Protein AF-A0A7S0IP74-F1 (afdb_monomer_lite)

Radius of gyration: 20.97 Å; chains: 1; bounding box: 42×40×70 Å

pLDDT: mean 81.97, std 16.57, range [35.12, 96.69]

Foldseek 3Di:
DDDPPFDFDADPVRDTPDTDPVLVVLVVVLVVLCCVLQPALVVLVVQLVCCCVPPNCPDPSNVVSVVSSVVRVVVNVVLVVQLCVFLVVLVVVLVVLVVVCVVVVDDDNSVSSVSSVVSSVRSVVSVVVVVD

Secondary structure (DSSP, 8-state):
--------EE-TTS-EE-S-HHHHHHHHHHHHHHHHHT--SHHHHHHHHHHHHHH-TTSHHHHHHHHHHHHHHHHHHHHHHHHHHHHHHHHHHHHHHHHHHHHHS---GGGGHHHHHHHHHHHHHHHHHH--

Organism: NCBI:txid127549

Sequence (132 aa):
MGNATSQKVVLGDGTIVGDSAEGAQAFGQAISRMHRIFRDCDGEFRRVSDAVNSHGRKSEQFAAAAEQLHACQRRREKQMAFIETRCGPAQGAFRICIEGIHENGAGDERQCLPVLHTFLDCAERALDADVG

Structure (mmCIF, N/CA/C/O backbone):
data_AF-A0A7S0IP74-F1
#
_entry.id   AF-A0A7S0IP74-F1
#
loop_
_atom_site.group_PDB
_atom_site.id
_atom_site.type_symbol
_atom_site.label_atom_id
_atom_site.label_alt_id
_atom_site.label_comp_id
_atom_site.label_asym_id
_atom_site.label_entity_id
_atom_site.label_seq_id
_atom_site.pdbx_PDB_ins_code
_atom_site.Cartn_x
_atom_site.Cartn_y
_atom_site.Cartn_z
_atom_site.occupancy
_atom_site.B_iso_or_equiv
_atom_site.auth_seq_id
_atom_site.auth_comp_id
_atom_site.auth_asym_id
_atom_site.auth_atom_id
_atom_site.pdbx_PDB_model_num
ATOM 1 N N . MET A 1 1 ? -2.938 -8.797 -45.234 1.00 36.50 1 MET A N 1
ATOM 2 C CA . MET A 1 1 ? -2.173 -7.577 -44.902 1.00 36.50 1 MET A CA 1
ATOM 3 C C . MET A 1 1 ? -3.147 -6.602 -44.257 1.00 36.50 1 MET A C 1
ATOM 5 O O . MET A 1 1 ? -3.945 -6.009 -44.966 1.00 36.50 1 MET A O 1
ATOM 9 N N . GLY A 1 2 ? -3.201 -6.565 -42.924 1.00 35.12 2 GLY A N 1
ATOM 10 C CA . GLY A 1 2 ? -4.113 -5.691 -42.180 1.00 35.12 2 GLY A CA 1
ATOM 11 C C . GLY A 1 2 ? -3.405 -4.389 -41.833 1.00 35.12 2 GLY A C 1
ATOM 12 O O . GLY A 1 2 ? -2.398 -4.419 -41.135 1.00 35.12 2 GLY A O 1
ATOM 13 N N . ASN A 1 3 ? -3.904 -3.270 -42.353 1.00 40.78 3 ASN A N 1
ATOM 14 C CA . ASN A 1 3 ? -3.420 -1.937 -42.018 1.00 40.78 3 ASN A CA 1
ATOM 15 C C . ASN A 1 3 ? -4.194 -1.456 -40.781 1.00 40.78 3 ASN A C 1
ATOM 17 O O . ASN A 1 3 ? -5.342 -1.033 -40.900 1.00 40.78 3 ASN A O 1
ATOM 21 N N . ALA A 1 4 ? -3.608 -1.595 -39.591 1.00 39.94 4 ALA A N 1
ATOM 22 C CA . ALA A 1 4 ? -4.172 -1.035 -38.369 1.00 39.94 4 ALA A CA 1
ATOM 23 C C . ALA A 1 4 ? -3.791 0.449 -38.298 1.00 39.94 4 ALA A C 1
ATOM 25 O O . ALA A 1 4 ? -2.712 0.815 -37.838 1.00 39.94 4 ALA A O 1
ATOM 26 N N . THR A 1 5 ? -4.663 1.319 -38.803 1.00 45.03 5 THR A N 1
ATOM 27 C CA . THR A 1 5 ? -4.549 2.764 -38.587 1.00 45.03 5 THR A CA 1
ATOM 28 C C . THR A 1 5 ? -4.744 3.069 -37.103 1.00 45.03 5 THR A C 1
ATOM 30 O O . THR A 1 5 ? -5.865 3.020 -36.600 1.00 45.03 5 THR A O 1
ATOM 33 N N . SER A 1 6 ? -3.641 3.375 -36.416 1.00 48.34 6 SER A N 1
ATOM 34 C CA . SER A 1 6 ? -3.612 3.911 -35.051 1.00 48.34 6 SER A CA 1
ATOM 35 C C . SER A 1 6 ? -4.376 5.242 -35.023 1.00 48.34 6 SER A C 1
ATOM 37 O O . SER A 1 6 ? -3.937 6.229 -35.617 1.00 48.34 6 SER A O 1
ATOM 39 N N . GLN A 1 7 ? -5.561 5.270 -34.406 1.00 50.78 7 GLN A N 1
ATOM 40 C CA . GLN A 1 7 ? -6.307 6.510 -34.186 1.00 50.78 7 GLN A CA 1
ATOM 41 C C . GLN A 1 7 ? -5.783 7.193 -32.923 1.00 50.78 7 GLN A C 1
ATOM 43 O O . GLN A 1 7 ? -5.918 6.672 -31.817 1.00 50.78 7 GLN A O 1
ATOM 48 N N . LYS A 1 8 ? -5.187 8.375 -33.099 1.00 54.66 8 LYS A N 1
ATOM 49 C CA . LYS A 1 8 ? -4.739 9.238 -32.003 1.00 54.66 8 LYS A CA 1
ATOM 50 C C . LYS A 1 8 ? -5.949 9.814 -31.274 1.00 54.66 8 LYS A C 1
ATOM 52 O O . LYS A 1 8 ? -6.795 10.454 -31.897 1.00 54.66 8 LYS A O 1
ATOM 57 N N . VAL A 1 9 ? -6.012 9.616 -29.960 1.00 50.06 9 VAL A N 1
ATOM 58 C CA . VAL A 1 9 ? -7.011 10.260 -29.103 1.00 50.06 9 VAL A CA 1
ATOM 59 C C . VAL A 1 9 ? -6.469 11.626 -28.700 1.00 50.06 9 VAL A C 1
ATOM 61 O O . VAL A 1 9 ? -5.453 11.733 -28.012 1.00 50.06 9 VAL A O 1
ATOM 64 N N . VAL A 1 10 ? -7.143 12.673 -29.166 1.00 55.41 10 VAL A N 1
ATOM 65 C CA . VAL A 1 10 ? -6.834 14.063 -28.823 1.00 55.41 10 VAL A CA 1
ATOM 66 C C . VAL A 1 10 ? -7.880 14.527 -27.818 1.00 55.41 10 VAL A C 1
ATOM 68 O O . VAL A 1 10 ? -9.078 14.466 -28.101 1.00 55.41 10 VAL A O 1
ATOM 71 N N . LEU A 1 11 ? -7.436 14.937 -26.630 1.00 56.00 11 LEU A N 1
ATOM 72 C CA . LEU A 1 11 ? -8.323 15.511 -25.618 1.00 56.00 11 LEU A CA 1
ATOM 73 C C . LEU A 1 11 ? -8.754 16.927 -26.030 1.00 56.00 11 LEU A C 1
ATOM 75 O O . LEU A 1 11 ? -8.147 17.5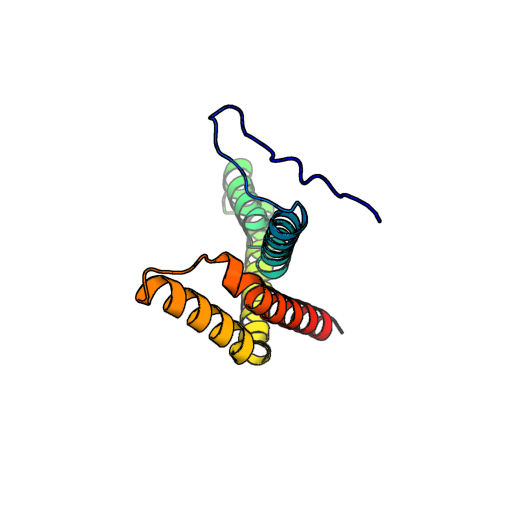50 -26.900 1.00 56.00 11 LEU A O 1
ATOM 79 N N . GLY A 1 12 ? -9.812 17.450 -25.406 1.00 46.00 12 GLY A N 1
ATOM 80 C CA . GLY A 1 12 ? -10.397 18.754 -25.757 1.00 46.00 12 GLY A CA 1
ATOM 81 C C . GLY A 1 12 ? -9.464 19.964 -25.590 1.00 46.00 12 GLY A C 1
ATOM 82 O O . GLY A 1 12 ? -9.788 21.040 -26.079 1.00 46.00 12 GLY A O 1
ATOM 83 N N . ASP A 1 13 ? -8.315 19.793 -24.937 1.00 66.44 13 ASP A N 1
ATOM 84 C CA . ASP A 1 13 ? -7.260 20.798 -24.761 1.00 66.44 13 ASP A CA 1
ATOM 85 C C . ASP A 1 13 ? -6.122 20.681 -25.797 1.00 66.44 13 ASP A C 1
ATOM 87 O O . ASP A 1 13 ? -5.158 21.443 -25.752 1.00 66.44 13 ASP A O 1
ATOM 91 N N . GLY A 1 14 ? -6.226 19.741 -26.742 1.00 45.38 14 GLY A N 1
ATOM 92 C CA . GLY A 1 14 ? -5.205 19.483 -27.757 1.00 45.38 14 GLY A CA 1
ATOM 93 C C . GLY A 1 14 ? -4.093 18.533 -27.309 1.00 45.38 14 GLY A C 1
ATOM 94 O O . GLY A 1 14 ? -3.186 18.257 -28.098 1.00 45.38 14 GLY A O 1
ATOM 95 N N . THR A 1 15 ? -4.159 17.987 -26.090 1.00 57.94 15 THR A N 1
ATOM 96 C CA . THR A 1 15 ? -3.199 16.987 -25.617 1.00 57.94 15 THR A CA 1
ATOM 97 C C . THR A 1 15 ? -3.341 15.704 -26.433 1.00 57.94 15 THR A C 1
ATOM 99 O O . THR A 1 15 ? -4.392 15.055 -26.441 1.00 57.94 15 THR A O 1
ATOM 102 N N . ILE A 1 16 ? -2.263 15.319 -27.121 1.00 52.72 16 ILE A N 1
ATOM 103 C CA . ILE A 1 16 ? -2.169 14.036 -27.819 1.00 52.72 16 ILE A CA 1
ATOM 104 C C . ILE A 1 16 ? -1.812 12.977 -26.776 1.00 52.72 16 ILE A C 1
ATOM 106 O O . ILE A 1 16 ? -0.660 12.877 -26.348 1.00 52.72 16 ILE A O 1
ATOM 110 N N . VAL A 1 17 ? -2.788 12.165 -26.372 1.00 54.62 17 VAL A N 1
ATOM 111 C CA . VAL A 1 17 ? -2.511 10.966 -25.577 1.00 54.62 17 VAL A CA 1
ATOM 112 C C . VAL A 1 17 ? -1.975 9.932 -26.565 1.00 54.62 17 VAL A C 1
ATOM 114 O O . VAL A 1 17 ? -2.715 9.426 -27.404 1.00 54.62 17 VAL A O 1
ATOM 117 N N . GLY A 1 18 ? -0.651 9.758 -26.551 1.00 48.44 18 GLY A N 1
ATOM 118 C CA . GLY A 1 18 ? 0.132 9.067 -27.578 1.00 48.44 18 GLY A CA 1
ATOM 119 C C . GLY A 1 18 ? -0.316 7.654 -27.974 1.00 48.44 18 GLY A C 1
ATOM 120 O O . GLY A 1 18 ? -1.147 7.017 -27.335 1.00 48.44 18 GLY A O 1
ATOM 121 N N . ASP A 1 19 ? 0.296 7.198 -29.068 1.00 53.66 19 ASP A N 1
ATOM 122 C CA . ASP A 1 19 ? 0.008 5.977 -29.817 1.00 53.66 19 ASP A CA 1
ATOM 123 C C . ASP A 1 19 ? -0.011 4.678 -28.972 1.00 53.66 19 ASP A C 1
ATOM 125 O O . ASP A 1 19 ? 0.857 4.423 -28.138 1.00 53.66 19 ASP A O 1
ATOM 129 N N . SER A 1 20 ? -0.995 3.825 -29.289 1.00 55.56 20 SER A N 1
ATOM 130 C CA . SER A 1 20 ? -1.381 2.526 -28.700 1.00 55.56 20 SER A CA 1
ATOM 131 C C . SER A 1 20 ? -2.206 2.570 -27.399 1.00 55.56 20 SER A C 1
ATOM 133 O O . SER A 1 20 ? -1.736 2.882 -26.306 1.00 55.56 20 SER A O 1
ATOM 135 N N . ALA A 1 21 ? -3.468 2.143 -27.514 1.00 62.56 21 ALA A N 1
ATOM 136 C CA . ALA A 1 21 ? -4.371 1.878 -26.392 1.00 62.56 21 ALA A CA 1
ATOM 137 C C . ALA A 1 21 ? -3.779 0.899 -25.351 1.00 62.56 21 ALA A C 1
ATOM 139 O O . ALA A 1 21 ? -4.170 0.927 -24.187 1.00 62.56 21 ALA A O 1
ATOM 140 N N . GLU A 1 22 ? -2.806 0.074 -25.750 1.00 64.12 22 GLU A N 1
ATOM 141 C CA . GLU A 1 22 ? -2.156 -0.942 -24.917 1.00 64.12 22 GLU A CA 1
ATOM 142 C C . GLU A 1 22 ? -1.281 -0.341 -23.806 1.00 64.12 22 GLU A C 1
ATOM 144 O O . GLU A 1 22 ? -1.370 -0.775 -22.658 1.00 64.12 22 GLU A O 1
ATOM 149 N N . GLY A 1 23 ? -0.486 0.698 -24.098 1.00 64.56 23 GLY A N 1
ATOM 150 C CA . GLY A 1 23 ? 0.366 1.345 -23.090 1.00 64.56 23 GLY A CA 1
ATOM 151 C C . GLY A 1 23 ? -0.441 2.080 -22.015 1.00 64.56 23 GLY A C 1
ATOM 152 O O . GLY A 1 23 ? -0.144 1.984 -20.822 1.00 64.56 23 GLY A O 1
ATOM 153 N N . ALA A 1 24 ? -1.516 2.760 -22.423 1.00 69.56 24 ALA A N 1
ATOM 154 C CA . ALA A 1 24 ? -2.451 3.402 -21.500 1.00 69.56 24 ALA A CA 1
ATOM 155 C C . ALA A 1 24 ? -3.222 2.370 -20.658 1.00 69.56 24 ALA A C 1
ATOM 157 O O . ALA A 1 24 ? -3.430 2.572 -19.460 1.00 69.56 24 ALA A O 1
ATOM 158 N N . GLN A 1 25 ? -3.606 1.240 -21.259 1.00 77.44 25 GLN A N 1
ATOM 159 C CA . GLN A 1 25 ? -4.278 0.152 -20.555 1.00 77.44 25 GLN A CA 1
ATOM 160 C C . GLN A 1 25 ? -3.359 -0.523 -19.528 1.00 77.44 25 GLN A C 1
ATOM 162 O O . GLN A 1 25 ? -3.794 -0.748 -18.400 1.00 77.44 25 GLN A O 1
ATOM 167 N N . ALA A 1 26 ? -2.099 -0.801 -19.875 1.00 75.94 26 ALA A N 1
ATOM 168 C CA . ALA A 1 26 ? -1.117 -1.379 -18.955 1.00 75.94 26 ALA A CA 1
ATOM 169 C C . ALA A 1 26 ? -0.882 -0.467 -17.740 1.00 75.94 26 ALA A C 1
ATOM 171 O O . ALA A 1 26 ? -0.949 -0.913 -16.595 1.00 75.94 26 ALA A O 1
ATOM 172 N N . PHE A 1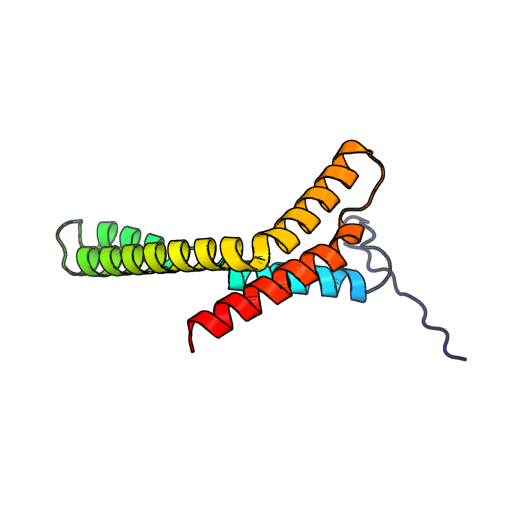 27 ? -0.729 0.837 -17.972 1.00 80.69 27 PHE A N 1
ATOM 173 C CA . PHE A 1 27 ? -0.608 1.818 -16.895 1.00 80.69 27 PHE A CA 1
ATOM 174 C C . PHE A 1 27 ? -1.865 1.883 -16.009 1.00 80.69 27 PHE A C 1
ATOM 176 O O . PHE A 1 27 ? -1.767 1.846 -14.781 1.00 80.69 27 PHE A O 1
ATOM 183 N N . GLY A 1 28 ? -3.064 1.894 -16.604 1.00 83.31 28 GLY A N 1
ATOM 184 C CA . GLY A 1 28 ? -4.322 1.856 -15.849 1.00 83.31 28 GLY A CA 1
ATOM 185 C C . GLY A 1 28 ? -4.495 0.574 -15.021 1.00 83.31 28 GLY A C 1
ATOM 186 O O . GLY A 1 28 ? -4.992 0.616 -13.889 1.00 83.31 28 GLY A O 1
ATOM 187 N N . GLN A 1 29 ? -4.034 -0.566 -15.545 1.00 84.44 29 GLN A N 1
ATOM 188 C CA . GLN A 1 29 ? -3.983 -1.824 -14.800 1.00 84.44 29 GLN A CA 1
ATOM 189 C C . GLN A 1 29 ? -3.013 -1.722 -13.622 1.00 84.44 29 GLN A C 1
ATOM 191 O O . GLN A 1 29 ? -3.386 -2.092 -12.511 1.00 84.44 29 GLN A O 1
ATOM 196 N N . ALA A 1 30 ? -1.810 -1.178 -13.823 1.00 85.94 30 ALA A N 1
ATOM 197 C CA . ALA A 1 30 ? -0.837 -0.987 -12.752 1.00 85.94 30 ALA A CA 1
ATOM 198 C C . ALA A 1 30 ? -1.403 -0.129 -11.607 1.00 85.94 30 ALA A C 1
ATOM 200 O O . ALA A 1 30 ? -1.336 -0.542 -10.450 1.00 85.94 30 ALA A O 1
ATOM 201 N N . ILE A 1 31 ? -2.064 0.992 -11.921 1.00 85.75 31 ILE A N 1
ATOM 202 C CA . ILE A 1 31 ? -2.740 1.847 -10.928 1.00 85.75 31 ILE A CA 1
ATOM 203 C C . ILE A 1 31 ? -3.803 1.064 -10.148 1.00 85.75 31 ILE A C 1
ATOM 205 O O . ILE A 1 31 ? -3.835 1.091 -8.917 1.00 85.75 31 ILE A O 1
ATOM 209 N N . SER A 1 32 ? -4.664 0.329 -10.852 1.00 87.00 32 SER A N 1
ATOM 210 C CA . SER A 1 32 ? -5.736 -0.450 -10.217 1.00 87.00 32 SER A CA 1
ATOM 211 C C . SER A 1 32 ? -5.181 -1.507 -9.256 1.00 87.00 32 SER A C 1
ATOM 213 O O . SER A 1 32 ? -5.711 -1.711 -8.160 1.00 87.00 32 SER A O 1
ATOM 215 N N . ARG A 1 33 ? -4.075 -2.153 -9.638 1.00 90.06 33 ARG A N 1
ATOM 216 C CA . ARG A 1 33 ? -3.370 -3.135 -8.808 1.00 90.06 33 ARG A CA 1
ATOM 217 C C . ARG A 1 33 ? -2.728 -2.480 -7.594 1.00 90.06 33 ARG A C 1
ATOM 219 O O . ARG A 1 33 ? -2.914 -2.974 -6.485 1.00 90.06 33 ARG A O 1
ATOM 226 N N . MET A 1 34 ? -2.064 -1.339 -7.768 1.00 89.00 34 MET A N 1
ATOM 227 C CA . MET A 1 34 ? -1.503 -0.562 -6.661 1.00 89.00 34 MET A CA 1
ATOM 228 C C . MET A 1 34 ? -2.578 -0.164 -5.647 1.00 89.00 34 MET A C 1
ATOM 230 O O . MET A 1 34 ? -2.380 -0.375 -4.456 1.00 89.00 34 MET A O 1
ATOM 234 N N . HIS A 1 35 ? -3.748 0.307 -6.088 1.00 87.31 35 HIS A N 1
ATOM 235 C CA . HIS A 1 35 ? -4.859 0.614 -5.179 1.00 87.31 35 HIS A CA 1
ATOM 236 C C . HIS A 1 35 ? -5.386 -0.604 -4.417 1.00 87.31 35 HIS A C 1
ATOM 238 O O . HIS A 1 35 ? -5.895 -0.462 -3.306 1.00 87.31 35 HIS A O 1
ATOM 244 N N . ARG A 1 36 ? -5.305 -1.802 -5.003 1.00 86.81 36 ARG A N 1
ATOM 245 C CA . ARG A 1 36 ? -5.699 -3.045 -4.331 1.00 86.81 36 ARG A CA 1
ATOM 246 C C . ARG A 1 36 ? -4.654 -3.482 -3.304 1.00 86.81 36 ARG A C 1
ATOM 248 O O . ARG A 1 36 ? -5.020 -3.770 -2.170 1.00 86.81 36 ARG A O 1
ATOM 255 N N . ILE A 1 37 ? -3.386 -3.523 -3.708 1.00 87.62 37 ILE A N 1
ATOM 256 C CA . ILE A 1 37 ? -2.249 -3.991 -2.898 1.00 87.62 37 ILE A CA 1
ATOM 257 C C . ILE A 1 37 ? -1.980 -3.028 -1.740 1.00 87.62 37 ILE A C 1
ATOM 259 O O . ILE A 1 37 ? -1.750 -3.448 -0.608 1.00 87.62 37 ILE A O 1
ATOM 263 N N . PHE A 1 38 ? -2.032 -1.728 -2.022 1.00 86.31 38 PHE A N 1
ATOM 264 C CA . PHE A 1 38 ? -1.679 -0.667 -1.090 1.00 86.31 38 PHE A CA 1
ATOM 265 C C . PHE A 1 38 ? -2.897 0.086 -0.559 1.00 86.31 38 PHE A C 1
ATOM 267 O O . PHE A 1 38 ? -2.784 1.251 -0.200 1.00 86.31 38 PHE A O 1
ATOM 274 N N . ARG A 1 39 ? -4.068 -0.563 -0.506 1.00 85.19 39 ARG A N 1
ATOM 275 C CA . ARG A 1 39 ? -5.268 0.050 0.072 1.00 85.19 39 ARG A CA 1
ATOM 276 C C . ARG A 1 39 ? -5.007 0.464 1.522 1.00 85.19 39 ARG A C 1
ATOM 278 O O . ARG A 1 39 ? -4.673 -0.378 2.357 1.00 85.19 39 ARG A O 1
ATOM 285 N N . ASP A 1 40 ? -5.245 1.736 1.810 1.00 85.94 40 ASP A N 1
ATOM 286 C CA . ASP A 1 40 ? -5.096 2.301 3.147 1.00 85.94 40 ASP A CA 1
ATOM 287 C C . ASP A 1 40 ? -6.353 2.127 4.012 1.00 85.94 40 ASP A C 1
ATOM 289 O O . ASP A 1 40 ? -7.381 1.601 3.577 1.00 85.94 40 ASP A O 1
ATOM 293 N N . CYS A 1 41 ? -6.256 2.562 5.268 1.00 92.81 41 CYS A N 1
ATOM 294 C CA . CYS A 1 41 ? -7.310 2.451 6.280 1.00 92.81 41 CYS A CA 1
ATOM 295 C C . CYS A 1 41 ? -8.238 3.678 6.331 1.00 92.81 41 CYS A C 1
ATOM 297 O O . CYS A 1 41 ? -8.840 3.965 7.368 1.00 92.81 41 CYS A O 1
ATOM 299 N N . ASP A 1 42 ? -8.344 4.434 5.234 1.00 91.50 42 ASP A N 1
ATOM 300 C CA . ASP A 1 42 ? -9.107 5.689 5.173 1.00 91.50 42 ASP A CA 1
ATOM 301 C C . ASP A 1 42 ? -10.597 5.491 5.466 1.00 91.50 42 ASP A C 1
ATOM 303 O O . ASP A 1 42 ? -11.251 6.357 6.051 1.00 91.50 42 ASP A O 1
ATOM 307 N N . GLY A 1 43 ? -11.153 4.340 5.075 1.00 92.12 43 GLY A N 1
ATOM 308 C CA . GLY A 1 43 ? -12.543 3.993 5.362 1.00 92.12 43 GLY A CA 1
ATOM 309 C C . GLY A 1 43 ? -12.786 3.816 6.860 1.00 92.12 43 GLY A C 1
ATOM 310 O O . GLY A 1 43 ? -13.751 4.351 7.404 1.00 92.12 43 GLY A O 1
ATOM 311 N N . GLU A 1 44 ? -11.893 3.101 7.536 1.00 94.69 44 GLU A N 1
ATOM 312 C CA . GLU A 1 44 ? -11.914 2.899 8.980 1.00 94.69 44 GLU A CA 1
ATOM 313 C C . GLU A 1 44 ? -11.646 4.209 9.728 1.00 94.69 44 GLU A C 1
ATOM 315 O O . GLU A 1 44 ? -12.334 4.508 10.703 1.00 94.69 44 GLU A O 1
ATOM 320 N N . PHE A 1 45 ? -10.726 5.042 9.235 1.00 94.12 45 PHE A N 1
ATOM 321 C CA . PHE A 1 45 ? -10.479 6.370 9.792 1.00 94.12 45 PHE A CA 1
ATOM 322 C C . PHE A 1 45 ? -11.722 7.262 9.704 1.00 94.12 45 PHE A C 1
ATOM 324 O O . PHE A 1 45 ? -12.098 7.906 10.686 1.00 94.12 45 PHE A O 1
ATOM 331 N N . ARG A 1 46 ? -12.416 7.250 8.559 1.00 95.19 46 ARG A N 1
ATOM 332 C CA . ARG A 1 46 ? -13.678 7.979 8.390 1.00 95.19 46 ARG A CA 1
ATOM 333 C C . ARG A 1 46 ? -14.727 7.516 9.399 1.00 95.19 46 ARG A C 1
ATOM 335 O O . ARG A 1 46 ? -15.328 8.357 10.052 1.00 95.19 46 ARG A O 1
ATOM 342 N N . ARG A 1 47 ? -14.875 6.203 9.616 1.00 93.88 47 ARG A N 1
ATOM 343 C CA . ARG A 1 47 ? -15.8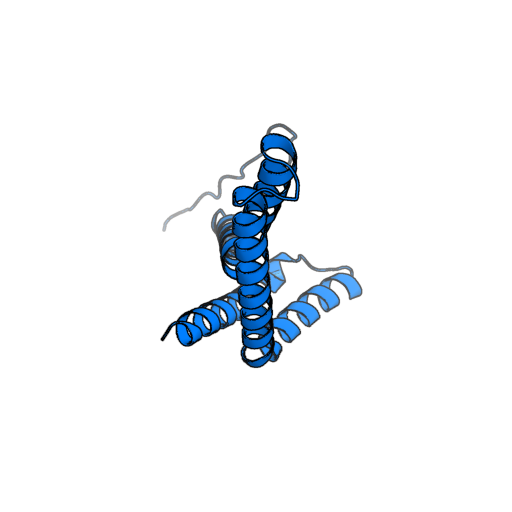05 5.663 10.629 1.00 93.88 47 ARG A CA 1
ATOM 344 C C . ARG A 1 47 ? -15.478 6.138 12.040 1.00 93.88 47 ARG A C 1
ATOM 346 O O . ARG A 1 47 ? -16.394 6.434 12.799 1.00 93.88 47 ARG A O 1
ATOM 353 N N . VAL A 1 48 ? -14.195 6.228 12.395 1.00 94.94 48 VAL A N 1
ATOM 354 C CA . VAL A 1 48 ? -13.775 6.785 13.691 1.00 94.94 48 VAL A CA 1
ATOM 355 C C . VAL A 1 48 ? -14.185 8.251 13.798 1.00 94.94 48 VAL A C 1
ATOM 357 O O . VAL A 1 48 ? -14.778 8.641 14.803 1.00 94.94 48 VAL A O 1
ATOM 360 N N . SER A 1 49 ? -13.910 9.049 12.764 1.00 94.81 49 SER A N 1
ATOM 361 C CA . SER A 1 49 ? -14.305 10.462 12.708 1.00 94.81 49 SER A CA 1
ATOM 362 C C . SER A 1 49 ? -15.823 10.629 12.858 1.00 94.81 49 SER A C 1
ATOM 364 O O . SER A 1 49 ? -16.290 11.381 13.716 1.00 94.81 49 SER A O 1
ATOM 366 N N . ASP A 1 50 ? -16.601 9.857 12.100 1.00 95.62 50 ASP A N 1
ATOM 367 C CA . ASP A 1 50 ? -18.064 9.890 12.127 1.00 95.62 50 ASP A CA 1
ATOM 368 C C . ASP A 1 50 ? -18.614 9.479 13.498 1.00 95.62 50 ASP A C 1
ATOM 370 O O . ASP A 1 50 ? -19.536 10.115 14.017 1.00 95.62 50 ASP A O 1
ATOM 374 N N . ALA A 1 51 ? -18.018 8.461 14.127 1.00 93.69 51 ALA A N 1
ATOM 375 C CA . ALA A 1 51 ? -18.414 7.995 15.450 1.00 93.69 51 ALA A CA 1
ATOM 376 C C . ALA A 1 51 ? -18.099 9.019 16.551 1.00 93.69 51 ALA A C 1
ATOM 378 O O . ALA A 1 51 ? -18.926 9.233 17.441 1.00 93.69 51 ALA A O 1
ATOM 379 N N . VAL A 1 52 ? -16.948 9.702 16.479 1.00 95.12 52 VAL A N 1
ATOM 380 C CA . VAL A 1 52 ? -16.630 10.816 17.391 1.00 95.12 52 VAL A CA 1
ATOM 381 C C . VAL A 1 52 ? -17.665 11.926 17.264 1.00 95.12 52 VAL A C 1
ATOM 383 O O . VAL A 1 52 ? -18.155 12.405 18.286 1.00 95.12 52 VAL A O 1
ATOM 386 N N . ASN A 1 53 ? -17.997 12.321 16.035 1.00 95.38 53 ASN A N 1
ATOM 387 C CA . ASN A 1 53 ? -18.887 13.450 15.775 1.00 95.38 53 ASN A CA 1
ATOM 388 C C . ASN A 1 53 ? -20.353 13.141 16.112 1.00 95.38 53 ASN A C 1
ATOM 390 O O . ASN A 1 53 ? -21.068 14.026 16.573 1.00 95.38 53 ASN A O 1
ATOM 394 N N . SER A 1 54 ? -20.795 11.896 15.914 1.00 95.12 54 SER A N 1
ATOM 395 C CA . SER A 1 54 ? -22.208 11.509 16.063 1.00 95.12 54 SER A CA 1
ATOM 396 C C . SER A 1 54 ? -22.556 10.950 17.442 1.00 95.12 54 SER A C 1
ATOM 398 O O . SER A 1 54 ? -23.684 11.105 17.904 1.00 95.12 54 SER A O 1
ATOM 400 N N . HIS A 1 55 ? -21.606 10.290 18.109 1.00 91.19 55 HIS A N 1
ATOM 401 C CA . HIS A 1 55 ? -21.856 9.568 19.363 1.00 91.19 55 HIS A CA 1
ATOM 402 C C . HIS A 1 55 ? -20.927 9.994 20.507 1.00 91.19 55 HIS A C 1
ATOM 404 O O . HIS A 1 55 ? -21.173 9.669 21.669 1.00 91.19 55 HIS A O 1
ATOM 410 N N . GLY A 1 56 ? -19.862 10.740 20.205 1.00 90.25 56 GLY A N 1
ATOM 411 C CA . GLY A 1 56 ? -18.857 11.152 21.175 1.00 90.25 56 GLY A CA 1
ATOM 412 C C . GLY A 1 56 ? -17.798 10.079 21.452 1.00 90.25 56 GLY A C 1
ATOM 413 O O . GLY A 1 56 ? -17.993 8.879 21.260 1.00 90.25 56 GLY A O 1
ATOM 414 N N . ARG A 1 57 ? -16.644 10.525 21.962 1.00 90.31 57 ARG A N 1
ATOM 415 C CA . ARG A 1 57 ? -15.431 9.707 22.189 1.00 90.31 57 ARG A CA 1
ATOM 416 C C . ARG A 1 57 ? -15.559 8.577 23.217 1.00 90.31 57 ARG A C 1
ATOM 418 O O . ARG A 1 57 ? -14.662 7.752 23.312 1.00 90.31 57 ARG A O 1
ATOM 425 N N . LYS A 1 58 ? -16.611 8.569 24.035 1.00 92.81 58 LYS A N 1
ATOM 426 C CA . LYS A 1 58 ? -16.840 7.538 25.065 1.00 92.81 58 LYS A CA 1
ATOM 427 C C . LYS A 1 58 ? -17.935 6.544 24.672 1.00 92.81 58 LYS A C 1
ATOM 429 O O . LYS A 1 58 ? -18.347 5.744 25.501 1.00 92.81 58 LYS A O 1
ATOM 434 N N . SER A 1 59 ? -18.429 6.633 23.440 1.00 95.00 59 SER A N 1
ATOM 435 C CA . SER A 1 59 ? -19.463 5.739 22.934 1.00 95.00 59 SER A CA 1
ATOM 436 C C . SER A 1 59 ? -18.897 4.373 22.555 1.00 95.00 59 SER A C 1
ATOM 438 O O . SER A 1 59 ? -17.737 4.248 22.152 1.00 95.00 59 SER A O 1
ATOM 440 N N . GLU A 1 60 ? -19.742 3.348 22.630 1.00 94.69 60 GLU A N 1
ATOM 441 C CA . GLU A 1 60 ? -19.416 2.009 22.131 1.00 94.69 60 GLU A CA 1
ATOM 442 C C . GLU A 1 60 ? -19.140 2.031 20.621 1.00 94.69 60 GLU A C 1
ATOM 444 O O . GLU A 1 60 ? -18.247 1.337 20.139 1.00 94.69 60 GLU A O 1
ATOM 449 N N . GLN A 1 61 ? -19.839 2.892 19.873 1.00 94.31 61 GLN A N 1
ATOM 450 C CA . GLN A 1 61 ? -19.636 3.086 18.436 1.00 94.31 61 GLN A CA 1
ATOM 451 C C . GLN A 1 61 ? -18.229 3.609 18.132 1.00 94.31 61 GLN A C 1
ATOM 453 O O . GLN A 1 61 ? -17.581 3.128 17.202 1.00 94.31 61 GLN A O 1
ATOM 458 N N . PHE A 1 62 ? -17.732 4.563 18.928 1.00 95.38 62 PHE A N 1
ATOM 459 C CA . PHE A 1 62 ? -16.356 5.038 18.807 1.00 95.38 62 PHE A CA 1
ATOM 460 C C . PHE A 1 62 ? -15.352 3.928 19.121 1.00 95.38 62 PHE A C 1
ATOM 462 O O . PHE A 1 62 ? -14.410 3.736 18.354 1.00 95.38 62 PHE A O 1
ATOM 469 N N . ALA A 1 63 ? -15.563 3.180 20.209 1.00 95.12 63 ALA A N 1
ATOM 470 C CA . ALA A 1 63 ? -14.675 2.084 20.592 1.00 95.12 63 ALA A CA 1
ATOM 471 C C . ALA A 1 63 ? -14.583 1.012 19.490 1.00 95.12 63 ALA A C 1
ATOM 473 O O . ALA A 1 63 ? -13.481 0.632 19.094 1.00 95.12 63 ALA A O 1
ATOM 474 N N . ALA A 1 64 ? -15.721 0.604 18.923 1.00 95.19 64 ALA A N 1
ATOM 475 C CA . ALA A 1 64 ? -15.774 -0.366 17.832 1.00 95.19 64 ALA A CA 1
ATOM 476 C C . ALA A 1 64 ? -15.107 0.154 16.544 1.00 95.19 64 ALA A C 1
ATOM 478 O O . ALA A 1 64 ? -14.356 -0.574 15.893 1.00 95.19 64 ALA A O 1
ATOM 479 N N . ALA A 1 65 ? -15.340 1.417 16.170 1.00 94.56 65 ALA A N 1
ATOM 480 C CA . ALA A 1 65 ? -14.694 2.019 15.003 1.00 94.56 65 ALA A CA 1
ATOM 481 C C . ALA A 1 65 ? -13.169 2.126 15.185 1.00 94.56 65 ALA A C 1
ATOM 483 O O . ALA A 1 65 ? -12.411 1.851 14.252 1.00 94.56 65 ALA A O 1
ATOM 484 N N . ALA A 1 66 ? -12.711 2.481 16.389 1.00 94.69 66 ALA A N 1
ATOM 485 C CA . ALA A 1 66 ? -11.290 2.562 16.714 1.00 94.69 66 ALA A CA 1
ATOM 486 C C . ALA A 1 66 ? -10.619 1.182 16.660 1.00 94.69 66 ALA A C 1
ATOM 488 O O . ALA A 1 66 ? -9.530 1.047 16.102 1.00 94.69 66 ALA A O 1
ATOM 489 N N . GLU A 1 67 ? -11.280 0.138 17.165 1.00 96.69 67 GLU A N 1
ATOM 490 C CA . GLU A 1 67 ? -10.783 -1.235 17.068 1.00 96.69 67 GLU A CA 1
ATOM 491 C C . GLU A 1 67 ? -10.648 -1.694 15.608 1.00 96.69 67 GLU A C 1
ATOM 493 O O . GLU A 1 67 ? -9.623 -2.274 15.239 1.00 96.69 67 GLU A O 1
ATOM 498 N N . GLN A 1 68 ? -11.627 -1.376 14.755 1.00 95.75 68 GLN A N 1
ATOM 499 C CA . GLN A 1 68 ? -11.558 -1.667 13.318 1.00 95.75 68 GLN A CA 1
ATOM 500 C C . GLN A 1 68 ? -10.381 -0.956 12.643 1.00 95.75 68 GLN A C 1
ATOM 502 O O . GLN A 1 68 ? -9.658 -1.579 11.863 1.00 95.75 68 GLN A O 1
ATOM 507 N N . LEU A 1 69 ? -10.149 0.321 12.967 1.00 96.38 69 LEU A N 1
ATOM 508 C CA . LEU A 1 69 ? -8.998 1.067 12.459 1.00 96.38 69 LEU A CA 1
ATOM 509 C C . LEU A 1 69 ? -7.680 0.421 12.898 1.00 96.38 69 LEU A C 1
ATOM 511 O O . LEU A 1 69 ? -6.807 0.188 12.063 1.00 96.38 69 LEU A O 1
ATOM 515 N N . HIS A 1 70 ? -7.551 0.054 14.172 1.00 95.31 70 HIS A N 1
ATOM 516 C CA . HIS A 1 70 ? -6.361 -0.634 14.671 1.00 95.31 70 HIS A CA 1
ATOM 517 C C . HIS A 1 70 ? -6.151 -2.003 14.017 1.00 95.31 70 HIS A C 1
ATOM 519 O O . HIS A 1 70 ? -5.021 -2.367 13.687 1.00 95.31 70 HIS A O 1
ATOM 525 N N . ALA A 1 71 ? -7.220 -2.770 13.799 1.00 94.50 71 ALA A N 1
ATOM 526 C CA . ALA A 1 71 ? -7.143 -4.038 13.083 1.00 94.50 71 ALA A CA 1
ATOM 527 C C . ALA A 1 71 ? -6.679 -3.836 11.632 1.00 94.50 71 ALA A C 1
ATOM 529 O O . ALA A 1 71 ? -5.816 -4.579 11.159 1.00 94.50 71 ALA A O 1
ATOM 530 N N . CYS A 1 72 ? -7.190 -2.805 10.951 1.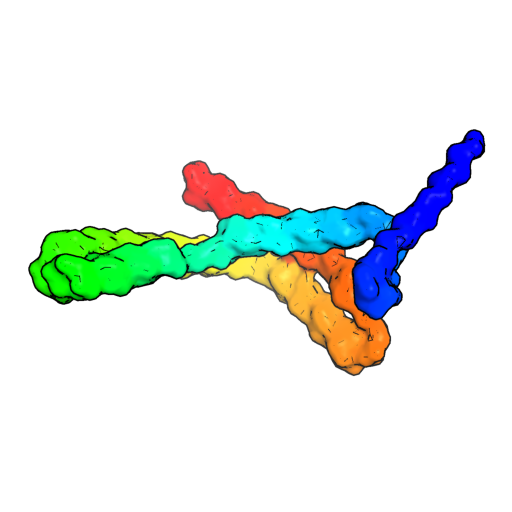00 94.19 72 CYS A N 1
ATOM 531 C CA . CYS A 1 72 ? -6.745 -2.438 9.611 1.00 94.19 72 CYS A CA 1
ATOM 532 C C . CYS A 1 72 ? -5.257 -2.062 9.588 1.00 94.19 72 CYS A C 1
ATOM 534 O O . CYS A 1 72 ? -4.512 -2.593 8.766 1.00 94.19 72 CYS A O 1
ATOM 536 N N . GLN A 1 73 ? -4.804 -1.221 10.522 1.00 93.69 73 GLN A N 1
ATOM 537 C CA . GLN A 1 73 ? -3.403 -0.801 10.625 1.00 93.69 73 GLN A CA 1
ATOM 538 C C . GLN A 1 73 ? -2.465 -1.992 10.842 1.00 93.69 73 GLN A C 1
ATOM 540 O O . GLN A 1 73 ? -1.491 -2.141 10.110 1.00 93.69 73 GLN A O 1
ATOM 545 N N . ARG A 1 74 ? -2.796 -2.896 11.776 1.00 93.25 74 ARG A N 1
ATOM 546 C CA . ARG A 1 74 ? -2.003 -4.115 12.015 1.00 93.25 74 ARG A CA 1
ATOM 547 C C . ARG A 1 74 ? -1.955 -5.025 10.792 1.00 93.25 74 ARG A C 1
ATOM 549 O O . ARG A 1 74 ? -0.911 -5.593 10.488 1.00 93.25 74 ARG A O 1
ATOM 556 N N . ARG A 1 75 ? -3.082 -5.190 10.090 1.00 90.50 75 ARG A N 1
ATOM 557 C CA . ARG A 1 75 ? -3.120 -5.945 8.829 1.00 90.50 75 ARG A CA 1
ATOM 558 C C . ARG A 1 75 ? -2.190 -5.300 7.803 1.00 90.50 75 ARG A C 1
ATOM 560 O O . ARG A 1 75 ? -1.402 -6.004 7.183 1.00 90.50 75 ARG A O 1
ATOM 567 N N . ARG A 1 76 ? -2.253 -3.976 7.654 1.00 90.88 76 ARG A N 1
ATOM 568 C CA . ARG A 1 76 ? -1.448 -3.220 6.690 1.00 90.88 76 ARG A CA 1
ATOM 569 C C . ARG A 1 76 ? 0.046 -3.334 6.974 1.00 90.88 76 ARG A C 1
ATOM 571 O O . ARG A 1 76 ? 0.813 -3.591 6.054 1.00 90.88 76 ARG A O 1
ATOM 578 N N . GLU A 1 77 ? 0.441 -3.188 8.233 1.00 91.00 77 GLU A N 1
ATOM 579 C CA . GLU A 1 77 ? 1.830 -3.336 8.673 1.00 91.00 77 GLU A CA 1
ATOM 580 C C . GLU A 1 77 ? 2.381 -4.721 8.312 1.00 91.00 77 GLU A C 1
ATOM 582 O O . GLU A 1 77 ? 3.431 -4.824 7.680 1.00 91.00 77 GLU A O 1
ATOM 587 N N . LYS A 1 78 ? 1.623 -5.785 8.608 1.00 89.69 78 LYS A N 1
ATOM 588 C CA . LYS A 1 78 ? 1.995 -7.158 8.236 1.00 89.69 78 LYS A CA 1
ATOM 589 C C . LYS A 1 78 ? 2.116 -7.343 6.727 1.00 89.69 78 LYS A C 1
ATOM 591 O O . LYS A 1 78 ? 3.113 -7.883 6.263 1.00 89.69 78 LYS A O 1
ATOM 596 N N . GLN A 1 79 ? 1.132 -6.867 5.966 1.00 91.00 79 GLN A N 1
ATOM 597 C CA . GLN A 1 79 ? 1.137 -6.956 4.505 1.00 91.00 79 GLN A CA 1
ATOM 598 C C . GLN A 1 79 ? 2.355 -6.253 3.901 1.00 91.00 79 GLN A C 1
ATOM 600 O O . GLN A 1 79 ? 3.010 -6.808 3.023 1.00 91.00 79 GLN A O 1
ATOM 605 N N . MET A 1 80 ? 2.687 -5.055 4.389 1.00 90.62 80 MET A N 1
ATOM 606 C CA . MET A 1 80 ? 3.852 -4.306 3.918 1.00 90.62 80 MET A CA 1
ATOM 607 C C . MET A 1 80 ? 5.160 -5.010 4.262 1.00 90.62 80 MET A C 1
ATOM 609 O O . MET A 1 80 ? 5.985 -5.193 3.371 1.00 90.62 80 MET A O 1
ATOM 613 N N . ALA A 1 81 ? 5.317 -5.479 5.502 1.00 90.81 81 ALA A N 1
ATOM 614 C CA . ALA A 1 81 ? 6.494 -6.245 5.904 1.00 90.81 81 ALA A CA 1
ATOM 615 C C . ALA A 1 81 ? 6.657 -7.522 5.061 1.00 90.81 81 ALA A C 1
ATOM 617 O O . ALA A 1 81 ? 7.770 -7.887 4.674 1.00 90.81 81 ALA A O 1
ATOM 618 N N . PHE A 1 82 ? 5.550 -8.191 4.730 1.00 89.12 82 PHE A N 1
ATOM 619 C CA . PHE A 1 82 ? 5.567 -9.407 3.921 1.00 89.12 82 PHE A CA 1
ATOM 620 C C . PHE A 1 82 ? 5.946 -9.137 2.460 1.00 89.12 82 PHE A C 1
ATOM 622 O O . PHE A 1 82 ? 6.788 -9.846 1.900 1.00 89.12 82 PHE A O 1
ATOM 629 N N . ILE A 1 83 ? 5.377 -8.086 1.858 1.00 91.69 83 ILE A N 1
ATOM 630 C CA . ILE A 1 83 ? 5.738 -7.632 0.510 1.00 91.69 83 ILE A CA 1
ATOM 631 C C . ILE A 1 83 ? 7.210 -7.227 0.470 1.00 91.69 83 ILE A C 1
ATOM 633 O O . ILE A 1 83 ? 7.922 -7.657 -0.429 1.00 91.69 83 ILE A O 1
ATOM 637 N N . GLU A 1 84 ? 7.695 -6.454 1.437 1.00 90.81 84 GLU A N 1
ATOM 638 C CA . GLU A 1 84 ? 9.096 -6.028 1.477 1.00 90.81 84 GLU A CA 1
ATOM 639 C C . GLU A 1 84 ? 10.043 -7.230 1.598 1.00 90.81 84 GLU A C 1
ATOM 641 O O . GLU A 1 84 ? 11.001 -7.354 0.834 1.00 90.81 84 GLU A O 1
ATOM 646 N N . THR A 1 85 ? 9.717 -8.182 2.475 1.00 92.06 85 THR A N 1
ATOM 647 C CA . THR A 1 85 ? 10.523 -9.394 2.679 1.00 92.06 85 THR A CA 1
ATOM 648 C C . THR A 1 85 ? 10.606 -10.256 1.417 1.00 92.06 85 THR A C 1
ATOM 650 O O . THR A 1 85 ? 11.672 -10.780 1.097 1.00 92.06 85 THR A O 1
ATOM 653 N N . ARG A 1 86 ? 9.496 -10.436 0.688 1.00 91.62 86 ARG A N 1
ATOM 654 C CA . ARG A 1 86 ? 9.452 -11.335 -0.483 1.00 91.62 86 ARG A CA 1
ATOM 655 C C . ARG A 1 86 ? 9.765 -10.656 -1.809 1.00 91.62 86 ARG A C 1
ATOM 657 O O . ARG A 1 86 ? 10.306 -11.295 -2.708 1.00 91.62 86 ARG A O 1
ATOM 664 N N . CYS A 1 87 ? 9.414 -9.386 -1.937 1.00 95.06 87 CYS A N 1
ATOM 665 C CA . CYS A 1 87 ? 9.437 -8.637 -3.189 1.00 95.06 87 CYS A CA 1
ATOM 666 C C . CYS A 1 87 ? 10.413 -7.459 -3.167 1.00 95.06 87 CYS A C 1
ATOM 668 O O . CYS A 1 87 ? 10.497 -6.745 -4.165 1.00 95.06 87 CYS A O 1
ATOM 670 N N . GLY A 1 88 ? 11.193 -7.284 -2.094 1.00 92.44 88 GLY A N 1
ATOM 671 C CA . GLY A 1 88 ? 12.225 -6.252 -1.970 1.00 92.44 88 GLY A CA 1
ATOM 672 C C . GLY A 1 88 ? 13.170 -6.144 -3.177 1.00 92.44 88 GLY A C 1
ATOM 673 O O . GLY A 1 88 ? 13.387 -5.030 -3.651 1.00 92.44 88 GLY A O 1
ATOM 674 N N . PRO A 1 89 ? 13.673 -7.252 -3.766 1.00 93.88 89 PRO A N 1
ATOM 675 C CA . PRO A 1 89 ? 14.480 -7.177 -4.986 1.00 93.88 89 PRO A CA 1
ATOM 676 C C . PRO A 1 89 ? 13.728 -6.588 -6.188 1.00 93.88 89 PRO A C 1
ATOM 678 O O . PRO A 1 89 ? 14.280 -5.764 -6.914 1.00 93.88 89 PRO A O 1
ATOM 681 N N . ALA A 1 90 ? 12.460 -6.963 -6.388 1.00 91.88 90 ALA A N 1
ATOM 682 C CA . ALA A 1 90 ? 11.636 -6.447 -7.483 1.00 91.88 90 ALA A CA 1
ATOM 683 C C . ALA A 1 90 ? 11.247 -4.974 -7.260 1.00 91.88 90 ALA A C 1
ATOM 685 O O . ALA A 1 90 ? 11.293 -4.171 -8.190 1.00 91.88 90 ALA A O 1
ATOM 686 N N . GLN A 1 91 ? 10.938 -4.599 -6.015 1.00 92.12 91 GLN A N 1
ATOM 687 C CA . GLN A 1 91 ? 10.711 -3.210 -5.614 1.00 92.12 91 GLN A CA 1
ATOM 688 C C . GLN A 1 91 ? 11.966 -2.353 -5.837 1.00 92.12 91 GLN A C 1
ATOM 690 O O . GLN A 1 91 ? 11.882 -1.254 -6.383 1.00 92.12 91 GLN A O 1
ATOM 695 N N . GLY A 1 92 ? 13.137 -2.868 -5.452 1.00 94.00 92 GLY A N 1
ATOM 696 C CA . GLY A 1 92 ? 14.426 -2.213 -5.655 1.00 94.00 92 GLY A CA 1
ATOM 697 C C . GLY A 1 92 ? 14.758 -2.026 -7.134 1.00 94.00 92 GLY A C 1
ATOM 698 O O . GLY A 1 92 ? 15.184 -0.943 -7.520 1.00 94.00 92 GLY A O 1
ATOM 699 N N . ALA A 1 93 ? 14.494 -3.032 -7.972 1.00 93.25 93 ALA A N 1
ATOM 700 C CA . ALA A 1 93 ? 14.673 -2.930 -9.419 1.00 93.25 93 ALA A CA 1
ATOM 701 C C . ALA A 1 93 ? 13.780 -1.843 -10.040 1.00 93.25 93 ALA A C 1
ATOM 703 O O . ALA A 1 93 ? 14.245 -1.079 -10.885 1.00 93.25 93 ALA A O 1
ATOM 704 N N . PHE A 1 94 ? 12.520 -1.735 -9.602 1.00 93.50 94 PHE A N 1
ATOM 705 C CA . PHE A 1 94 ? 11.632 -0.662 -10.055 1.00 93.50 94 PHE A CA 1
ATOM 706 C C . PHE A 1 94 ? 12.141 0.718 -9.622 1.00 93.50 94 PHE A C 1
ATOM 708 O O . PHE A 1 94 ? 12.200 1.626 -10.448 1.00 93.50 94 PHE A O 1
ATOM 715 N N . ARG A 1 95 ? 12.579 0.861 -8.363 1.00 93.00 95 ARG A N 1
ATOM 716 C CA . ARG A 1 95 ? 13.163 2.111 -7.859 1.00 93.00 95 ARG A CA 1
ATOM 717 C C . ARG A 1 95 ? 14.388 2.536 -8.675 1.00 93.00 95 ARG A C 1
ATOM 719 O O . ARG A 1 95 ? 14.411 3.661 -9.156 1.00 93.00 95 ARG A O 1
ATOM 726 N N . ILE A 1 96 ? 15.336 1.624 -8.899 1.00 94.06 96 ILE A N 1
ATOM 727 C CA . ILE A 1 96 ? 16.544 1.880 -9.703 1.00 94.06 96 ILE A CA 1
ATOM 728 C C . ILE A 1 96 ? 16.175 2.306 -11.129 1.00 94.06 96 ILE A C 1
ATOM 730 O O . ILE A 1 96 ? 16.809 3.193 -11.692 1.00 94.06 96 ILE A O 1
ATOM 734 N N . CYS A 1 97 ? 15.144 1.694 -11.718 1.00 91.31 97 CYS A N 1
ATOM 735 C CA . CYS A 1 97 ? 14.675 2.065 -13.050 1.00 91.31 97 CYS A CA 1
ATOM 736 C C . CYS A 1 97 ? 14.188 3.524 -13.096 1.00 91.31 97 CYS A C 1
ATOM 738 O O . CYS A 1 97 ? 14.597 4.275 -13.979 1.00 91.31 97 CYS A O 1
ATOM 740 N N . ILE A 1 98 ? 13.356 3.937 -12.133 1.00 89.56 98 ILE A N 1
ATOM 741 C CA . ILE A 1 98 ? 12.835 5.311 -12.057 1.00 89.56 98 ILE A CA 1
ATOM 742 C C . ILE A 1 98 ? 13.952 6.316 -11.756 1.00 89.56 98 ILE A C 1
ATOM 744 O O . ILE A 1 98 ? 14.054 7.329 -12.445 1.00 89.56 98 ILE A O 1
ATOM 748 N N . GLU A 1 99 ? 14.819 6.014 -10.787 1.00 90.81 99 GLU A N 1
ATOM 749 C CA . GLU A 1 99 ? 15.984 6.845 -10.453 1.00 90.81 99 GLU A CA 1
ATOM 750 C C . GLU A 1 99 ? 16.884 7.037 -11.680 1.00 90.81 99 GLU A C 1
ATOM 752 O O . GLU A 1 99 ? 17.231 8.165 -12.017 1.00 90.81 99 GLU A O 1
ATOM 757 N N . GLY A 1 100 ? 17.156 5.967 -12.433 1.00 87.69 100 GLY A N 1
ATOM 758 C CA . GLY A 1 100 ? 17.929 6.041 -13.671 1.00 87.69 100 GLY A CA 1
ATOM 759 C C . GLY A 1 100 ? 17.282 6.911 -14.755 1.00 87.69 100 GLY A C 1
ATOM 760 O O . GLY A 1 100 ? 17.997 7.562 -15.515 1.00 87.69 100 GLY A O 1
ATOM 761 N N . ILE A 1 101 ? 15.951 6.977 -14.840 1.00 87.00 101 ILE A N 1
ATOM 762 C CA . ILE A 1 101 ? 15.260 7.889 -15.768 1.00 87.00 101 ILE A CA 1
ATOM 763 C C . ILE A 1 101 ? 15.402 9.344 -15.310 1.00 87.00 101 ILE A C 1
ATOM 765 O O . ILE A 1 101 ? 15.681 10.222 -16.131 1.00 87.00 101 ILE A O 1
ATOM 769 N N . HIS A 1 102 ? 15.234 9.601 -14.011 1.00 82.44 102 HIS A N 1
ATOM 770 C CA . HIS A 1 102 ? 15.327 10.945 -13.435 1.00 82.44 102 HIS A CA 1
ATOM 771 C C . HIS A 1 102 ? 16.755 11.504 -13.497 1.00 82.44 102 HIS A C 1
ATOM 773 O O . HIS A 1 102 ? 16.933 12.663 -13.863 1.00 82.44 102 HIS A O 1
ATOM 779 N N . GLU A 1 103 ? 17.772 10.688 -13.208 1.00 83.19 103 GLU A N 1
ATOM 780 C CA . GLU A 1 103 ? 19.186 11.091 -13.223 1.00 83.19 103 GLU A CA 1
ATOM 781 C C . GLU A 1 103 ? 19.713 11.373 -14.635 1.00 83.19 103 GLU A C 1
ATOM 783 O O . GLU A 1 103 ? 20.502 12.298 -14.831 1.00 83.19 103 GLU A O 1
ATOM 788 N N . ASN A 1 104 ? 19.264 10.610 -15.637 1.00 75.19 104 ASN A N 1
ATOM 789 C CA . ASN A 1 104 ? 19.735 10.766 -17.015 1.00 75.19 104 ASN A CA 1
ATOM 790 C C . ASN A 1 104 ? 18.986 11.858 -17.799 1.00 75.19 104 ASN A C 1
ATOM 792 O O . ASN A 1 104 ? 19.389 12.183 -18.916 1.00 75.19 104 ASN A O 1
ATOM 796 N N . GLY A 1 105 ? 17.890 12.409 -17.258 1.00 62.88 105 GLY A N 1
ATOM 797 C CA . GLY A 1 105 ? 17.095 13.478 -17.884 1.00 62.88 105 GLY A CA 1
ATOM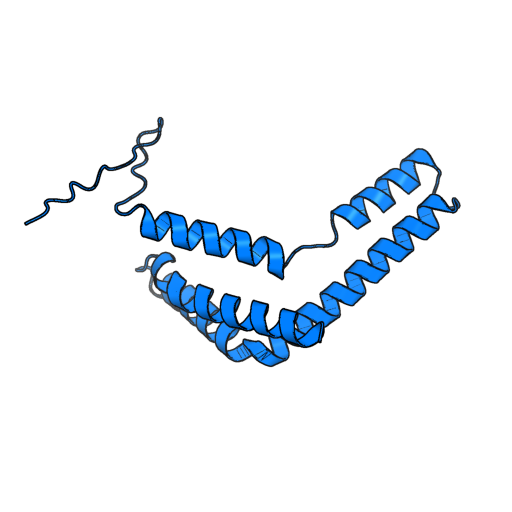 798 C C . GLY A 1 105 ? 16.490 13.123 -19.252 1.00 62.88 105 GLY A C 1
ATOM 799 O O . GLY A 1 105 ? 15.949 13.991 -19.937 1.00 62.88 105 GLY A O 1
ATOM 800 N N . ALA A 1 106 ? 16.598 11.859 -19.664 1.00 60.31 106 ALA A N 1
ATOM 801 C CA . ALA A 1 106 ? 16.238 11.352 -20.977 1.00 60.31 106 ALA A CA 1
ATOM 802 C C . ALA A 1 106 ? 15.640 9.947 -20.821 1.00 60.31 106 ALA A C 1
ATOM 804 O O . ALA A 1 106 ? 16.339 8.938 -20.869 1.00 60.31 106 ALA A O 1
ATOM 805 N N . GLY A 1 107 ? 14.327 9.885 -20.613 1.00 65.31 107 GLY A N 1
ATOM 806 C CA . GLY A 1 107 ? 13.576 8.640 -20.501 1.00 65.31 107 GLY A CA 1
ATOM 807 C C . GLY A 1 107 ? 12.105 8.918 -20.220 1.00 65.31 107 GLY A C 1
ATOM 808 O O . GLY A 1 107 ? 11.762 9.914 -19.590 1.00 65.31 107 GLY A O 1
ATOM 809 N N . ASP A 1 108 ? 11.232 8.052 -20.723 1.00 79.94 108 ASP A N 1
ATOM 810 C CA . ASP A 1 108 ? 9.813 8.055 -20.366 1.00 79.94 108 ASP A CA 1
ATOM 811 C C . ASP A 1 108 ? 9.627 7.044 -19.232 1.00 79.94 108 ASP A C 1
ATOM 813 O O . ASP A 1 108 ? 10.029 5.891 -19.387 1.00 79.94 108 ASP A O 1
ATOM 817 N N . GLU A 1 109 ? 9.011 7.438 -18.113 1.00 78.69 109 GLU A N 1
ATOM 818 C CA . GLU A 1 109 ? 8.703 6.546 -16.980 1.00 78.69 109 GLU A CA 1
ATOM 819 C C . GLU A 1 109 ? 7.939 5.285 -17.415 1.00 78.69 109 GLU A C 1
ATOM 821 O O . GLU A 1 109 ? 8.048 4.231 -16.781 1.00 78.69 109 GLU A O 1
ATOM 826 N N . ARG A 1 110 ? 7.234 5.342 -18.555 1.00 81.19 110 ARG A N 1
ATOM 827 C CA . ARG A 1 110 ? 6.607 4.175 -19.190 1.00 81.19 110 ARG A CA 1
ATOM 828 C C . ARG A 1 110 ? 7.593 3.053 -19.513 1.00 81.19 110 ARG A C 1
ATOM 830 O O . ARG A 1 110 ? 7.186 1.897 -19.561 1.00 81.19 110 ARG A O 1
ATOM 837 N N . GLN A 1 111 ? 8.879 3.348 -19.686 1.00 84.56 111 GLN A N 1
ATOM 838 C CA . GLN A 1 111 ? 9.925 2.340 -19.882 1.00 84.56 111 GLN A CA 1
ATOM 839 C C . GLN A 1 111 ? 10.114 1.451 -18.644 1.00 84.56 111 GLN A C 1
ATOM 841 O O . GLN A 1 111 ? 10.524 0.300 -18.776 1.00 84.56 111 GLN A O 1
ATOM 846 N N . CYS A 1 112 ? 9.741 1.934 -17.455 1.00 89.12 112 CYS A N 1
ATOM 847 C CA . CYS A 1 112 ? 9.769 1.156 -16.218 1.00 89.12 112 CYS A CA 1
ATOM 848 C C . CYS A 1 112 ? 8.485 0.355 -15.963 1.00 89.12 112 CYS A C 1
ATOM 850 O O . CYS A 1 112 ? 8.442 -0.409 -14.997 1.00 89.12 112 CYS A O 1
ATOM 852 N N . LEU A 1 113 ? 7.455 0.459 -16.818 1.00 87.19 113 LEU A N 1
ATOM 853 C CA . LEU A 1 113 ? 6.211 -0.308 -16.668 1.00 87.19 113 LEU A CA 1
ATOM 854 C C . LEU A 1 113 ? 6.444 -1.824 -16.553 1.00 87.19 113 LEU A C 1
ATOM 856 O O . LEU A 1 113 ? 5.889 -2.420 -15.633 1.00 87.19 113 LEU A O 1
ATOM 860 N N . PRO A 1 114 ? 7.276 -2.483 -17.383 1.00 89.81 114 PRO A N 1
ATOM 861 C CA . PRO A 1 114 ? 7.518 -3.921 -17.235 1.00 89.81 114 PRO A CA 1
ATOM 862 C C . PRO A 1 114 ? 8.104 -4.295 -15.862 1.00 89.81 114 PRO A C 1
ATOM 864 O O . PRO A 1 114 ? 7.734 -5.312 -15.268 1.00 89.81 114 PRO A O 1
ATOM 867 N N . VAL A 1 115 ? 8.982 -3.442 -15.324 1.00 91.06 115 VAL A N 1
ATOM 868 C CA . VAL A 1 115 ? 9.602 -3.635 -14.006 1.00 91.06 115 VAL A CA 1
ATOM 869 C C . VAL A 1 115 ? 8.575 -3.41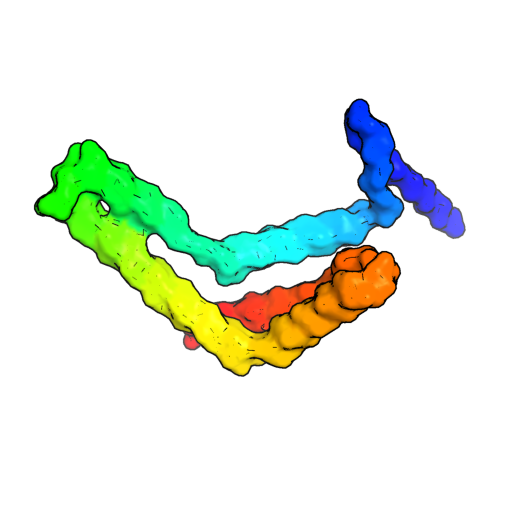5 -12.891 1.00 91.06 115 VAL A C 1
ATOM 871 O O . VAL A 1 115 ? 8.502 -4.213 -11.957 1.00 91.06 115 VAL A O 1
ATOM 874 N N . LEU A 1 116 ? 7.711 -2.403 -13.032 1.00 91.88 116 LEU A N 1
ATOM 875 C CA . LEU A 1 116 ? 6.574 -2.175 -12.139 1.00 91.88 116 LEU A CA 1
ATOM 876 C C . LEU A 1 116 ? 5.634 -3.384 -12.118 1.00 91.88 116 LEU A C 1
ATOM 878 O O . LEU A 1 116 ? 5.292 -3.875 -11.047 1.00 91.88 116 LEU A O 1
ATOM 882 N N . HIS A 1 117 ? 5.244 -3.906 -13.282 1.00 91.00 117 HIS A N 1
ATOM 883 C CA . HIS A 1 117 ? 4.374 -5.079 -13.367 1.00 91.00 117 HIS A CA 1
ATOM 884 C C . HIS A 1 117 ? 5.004 -6.311 -12.706 1.00 91.00 117 HIS A C 1
ATOM 886 O O . HIS A 1 117 ? 4.305 -7.023 -11.994 1.00 91.00 117 HIS A O 1
ATOM 892 N N . THR A 1 118 ? 6.319 -6.507 -12.841 1.00 93.44 118 THR A N 1
ATOM 893 C CA . THR A 1 118 ? 7.047 -7.587 -12.150 1.00 93.44 118 THR A CA 1
ATOM 894 C C . THR A 1 118 ? 6.962 -7.452 -10.626 1.00 93.44 118 THR A C 1
ATOM 896 O O . THR A 1 118 ? 6.717 -8.433 -9.920 1.00 93.44 118 THR A O 1
ATOM 899 N N . PHE A 1 119 ? 7.126 -6.235 -10.100 1.00 95.00 119 PHE A N 1
ATOM 900 C CA . PHE A 1 119 ? 6.947 -5.971 -8.674 1.00 95.00 119 PHE A CA 1
ATOM 901 C C . PHE A 1 119 ? 5.505 -6.231 -8.220 1.00 95.00 119 PHE A C 1
ATOM 903 O O . PHE A 1 119 ? 5.294 -6.926 -7.225 1.00 95.00 119 PHE A O 1
ATOM 910 N N . LEU A 1 120 ? 4.516 -5.730 -8.963 1.00 93.62 120 LEU A N 1
ATOM 911 C CA . LEU A 1 120 ? 3.102 -5.915 -8.635 1.00 93.62 120 LEU A CA 1
ATOM 912 C C . LEU A 1 120 ? 2.693 -7.396 -8.686 1.00 93.62 120 LEU A C 1
ATOM 914 O O . LEU A 1 120 ? 1.959 -7.845 -7.811 1.00 93.62 120 LEU A O 1
ATOM 918 N N . ASP A 1 121 ? 3.210 -8.175 -9.643 1.00 93.62 121 ASP A N 1
ATOM 919 C CA . ASP A 1 121 ? 2.972 -9.623 -9.733 1.00 93.62 121 ASP A CA 1
ATOM 920 C C . ASP A 1 121 ? 3.506 -10.344 -8.491 1.00 93.62 121 ASP A C 1
ATOM 922 O O . ASP A 1 121 ? 2.840 -11.222 -7.940 1.00 93.62 121 ASP A O 1
ATOM 926 N N . CYS A 1 122 ? 4.702 -9.967 -8.030 1.00 93.44 122 CYS A N 1
ATOM 927 C CA . CYS A 1 122 ? 5.264 -10.511 -6.801 1.00 93.44 122 CYS A CA 1
ATOM 928 C C . CYS A 1 122 ? 4.403 -10.147 -5.587 1.00 93.44 122 CYS A C 1
ATOM 930 O O . CYS A 1 122 ? 4.069 -11.026 -4.792 1.00 93.44 122 CYS A O 1
ATOM 932 N N . ALA A 1 123 ? 4.024 -8.872 -5.454 1.00 92.50 123 ALA A N 1
ATOM 933 C CA . ALA A 1 123 ? 3.256 -8.385 -4.315 1.00 92.50 123 ALA A CA 1
ATOM 934 C C . ALA A 1 123 ? 1.886 -9.073 -4.215 1.00 92.50 123 ALA A C 1
ATOM 936 O O . ALA A 1 123 ? 1.477 -9.467 -3.128 1.00 92.50 123 ALA A O 1
ATOM 937 N N . GLU A 1 124 ? 1.204 -9.292 -5.339 1.00 92.25 124 GLU A N 1
ATOM 938 C CA . GLU A 1 124 ? -0.070 -10.019 -5.363 1.00 92.25 124 GLU A CA 1
ATOM 939 C C . GLU A 1 124 ? 0.096 -11.476 -4.933 1.00 92.25 124 GLU A C 1
ATOM 941 O O . GLU A 1 124 ? -0.621 -11.930 -4.047 1.00 92.25 124 GLU A O 1
ATOM 946 N N . ARG A 1 125 ? 1.100 -12.184 -5.466 1.00 90.38 125 ARG A N 1
ATOM 947 C CA . ARG A 1 125 ? 1.387 -13.568 -5.052 1.00 90.38 125 ARG A CA 1
ATOM 948 C C . ARG A 1 125 ? 1.772 -13.670 -3.581 1.00 90.38 125 ARG A C 1
ATOM 950 O O . ARG A 1 125 ? 1.447 -14.658 -2.931 1.00 90.38 125 ARG A O 1
ATOM 957 N N . ALA A 1 126 ? 2.496 -12.679 -3.063 1.00 88.44 126 ALA A N 1
ATOM 958 C CA . ALA A 1 126 ? 2.851 -12.623 -1.655 1.00 88.44 126 ALA A CA 1
ATOM 959 C C . ALA A 1 126 ? 1.587 -12.487 -0.792 1.00 88.44 126 ALA A C 1
ATOM 961 O O . ALA A 1 126 ? 1.412 -13.246 0.154 1.00 88.44 126 ALA A O 1
ATOM 962 N N . LEU A 1 127 ? 0.669 -11.593 -1.156 1.00 87.12 127 LEU A N 1
ATOM 963 C CA . LEU A 1 127 ? -0.584 -11.422 -0.424 1.00 87.12 127 LEU A CA 1
ATOM 964 C C . LEU A 1 127 ? -1.515 -12.639 -0.530 1.00 87.12 127 LEU A C 1
ATOM 966 O O . LEU A 1 127 ? -2.136 -12.995 0.466 1.00 87.12 127 LEU A O 1
ATOM 970 N N . ASP A 1 128 ? -1.581 -13.307 -1.683 1.00 83.88 128 ASP A N 1
ATOM 971 C CA . ASP A 1 128 ? -2.403 -14.514 -1.853 1.00 83.88 128 ASP A CA 1
ATOM 972 C C . ASP A 1 128 ? -1.860 -15.704 -1.036 1.00 83.88 128 ASP A C 1
ATOM 974 O O . ASP A 1 128 ? -2.631 -16.525 -0.544 1.00 83.88 128 ASP A O 1
ATOM 978 N N . ALA A 1 129 ? -0.538 -15.786 -0.846 1.00 71.50 129 ALA A N 1
ATOM 979 C CA . ALA A 1 129 ? 0.109 -16.837 -0.059 1.00 71.50 129 ALA A CA 1
ATOM 980 C C . ALA A 1 129 ? 0.026 -16.631 1.467 1.00 71.50 129 ALA A C 1
ATOM 982 O O . ALA A 1 129 ? 0.261 -17.582 2.204 1.00 71.50 129 ALA A O 1
ATOM 983 N N . ASP A 1 130 ? -0.271 -15.417 1.942 1.00 63.97 130 ASP A N 1
ATOM 984 C CA . ASP A 1 130 ? -0.467 -15.096 3.371 1.00 63.97 130 ASP A CA 1
ATOM 985 C C . ASP A 1 130 ? -1.901 -15.409 3.853 1.00 63.97 130 ASP A C 1
ATOM 987 O O . ASP A 1 130 ? -2.164 -15.499 5.049 1.00 63.97 130 ASP A O 1
ATOM 991 N N . VAL A 1 131 ? -2.842 -15.591 2.918 1.00 57.88 131 VAL A N 1
ATOM 992 C CA . VAL A 1 131 ? -4.253 -15.930 3.194 1.00 57.88 131 VAL A CA 1
ATOM 993 C C . VAL A 1 131 ? -4.497 -17.456 3.187 1.00 57.88 131 VAL A C 1
ATOM 995 O O . VAL A 1 131 ? -5.608 -17.896 3.487 1.00 57.88 131 VAL A O 1
ATOM 998 N N . GLY A 1 132 ? -3.474 -18.259 2.858 1.00 44.69 132 GLY A N 1
ATOM 999 C CA . GLY A 1 132 ? -3.522 -19.727 2.764 1.00 44.69 132 GLY A CA 1
ATOM 1000 C C . GLY A 1 132 ? -3.002 -20.474 3.985 1.00 44.69 132 GLY A C 1
ATOM 1001 O O . GLY A 1 132 ? -2.122 -19.938 4.692 1.00 44.69 132 GLY A O 1
#